Protein AF-A0A7C9CK86-F1 (afdb_monomer)

Solvent-accessible surface area (backbone atoms only — not comparable to full-atom values): 9112 Å² total; per-residue (Å²): 105,56,68,57,50,11,51,49,41,25,74,76,68,71,43,59,54,74,58,24,47,53,50,40,56,50,49,54,52,48,51,56,56,45,52,76,76,34,64,73,61,50,50,55,48,54,51,51,54,51,48,52,53,49,51,51,54,52,51,49,45,66,70,68,59,69,60,62,72,57,55,54,47,49,72,76,48,83,75,75,77,56,92,58,46,60,55,52,50,51,51,50,52,58,69,70,59,55,68,67,58,57,53,52,51,52,50,55,59,69,70,49,93,70,61,98,41,76,70,52,46,53,53,52,50,51,55,49,51,52,54,52,49,51,53,50,50,53,52,48,53,52,51,53,50,54,52,49,45,53,51,49,56,59,51,59,73,70,56,133

Sequence (160 aa):
EVLGTAFALNILFNIPVWSGVLFTGFSTLLLLGLQRYGVRKLEMLIATLTFVMAACFFGEMGFVKPPAKEVIKGLFVPKFKGQRATADAIALLGALIMPHNLFLHSALVLSRKVPETIHGINEACKFFLLESGFALLIAFMINVAVVTVAGAACSGHLTP

Secondary structure (DSSP, 8-state):
-HHHHHHHHHHHH---HHHHHHHHHHHHHHHHHHHHH-HHHHHHHHHHHHHHHHHHHHHHHHHH---HHHHHHHHHS----STTHHHHHHHHHHHH--HHHHH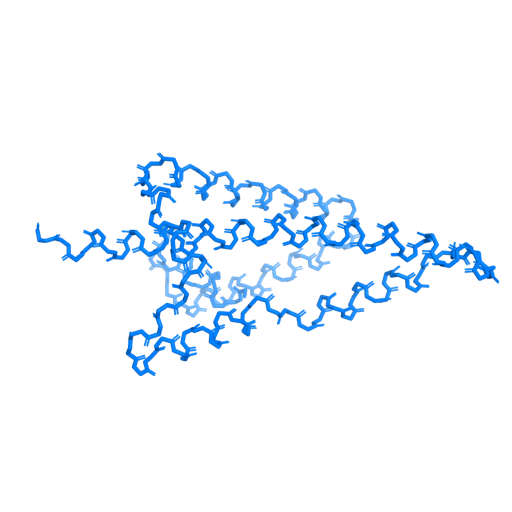HHHHHHHHS---S-HHHHHHHHHHHHHHHHHHHHHHHHHHHHHHHHHHHHHHHTT--

Nearest PDB structures (foldseek):
  8e6n-assembly1_A  TM=7.926E-01  e=2.547E-04  Deinococcus radiodurans

Radius of gyration: 20.28 Å; Cα contacts (8 Å, |Δi|>4): 55; chains: 1; bounding box: 54×39×50 Å

Mean predicted aligned error: 9.71 Å

Foldseek 3Di:
DQQVQLVVCCVPPVDHSVVSNVVVVVVVVVLVVVVVVDPVVSVVVVVVVVVVVLVVLVVLCVVLVQPVVVLVVCVVDPDPDDPCSVVVVVVVVVVLDDPVVVVVLVVVLVPDDQPPDPVRVVVSVVVSCVVVVVVVVVVVVSSSSVVRSVVSVVVVVVPD

pLDDT: mean 77.69, std 10.12, range [32.5, 91.5]

Organism: Opuntia streptacantha (NCBI:txid393608)

InterPro domains:
  IPR001046 NRAMP family [PF01566] (1-156)
  IPR001046 NRAMP family [PR00447] (14-33)
  IPR001046 NRAMP family [PR00447] (39-60)
  IPR001046 NRAMP family [PR00447] (89-112)
  IPR001046 NRAMP family [PTHR11706] (1-156)

Structure (mmCIF, N/CA/C/O backbone):
data_AF-A0A7C9CK86-F1
#
_entry.id   AF-A0A7C9CK86-F1
#
loop_
_atom_site.group_PDB
_atom_site.id
_atom_site.type_symbol
_atom_site.label_atom_id
_atom_site.label_alt_id
_atom_site.label_comp_id
_atom_site.label_asym_id
_atom_site.label_entity_id
_atom_site.label_seq_id
_atom_site.pdbx_PDB_ins_code
_atom_site.Cartn_x
_atom_site.Cartn_y
_atom_site.Cartn_z
_atom_site.occupancy
_atom_site.B_iso_or_equiv
_atom_site.auth_seq_id
_atom_site.auth_comp_id
_atom_site.auth_asym_id
_atom_site.auth_atom_id
_atom_site.pdbx_PDB_model_num
ATOM 1 N N . GLU A 1 1 ? -3.667 -11.183 0.505 1.00 76.12 1 GLU A N 1
ATOM 2 C CA . GLU A 1 1 ? -4.646 -11.211 -0.605 1.00 76.12 1 GLU A CA 1
ATOM 3 C C . GLU A 1 1 ? -5.777 -12.216 -0.379 1.00 76.12 1 GLU A C 1
ATOM 5 O O . GLU A 1 1 ? -6.915 -11.789 -0.242 1.00 76.12 1 GLU A O 1
ATOM 10 N N . VAL A 1 2 ? -5.486 -13.517 -0.233 1.00 84.06 2 VAL A N 1
ATOM 11 C CA . VAL A 1 2 ? -6.513 -14.561 0.005 1.00 84.06 2 VAL A CA 1
ATOM 12 C C . VAL A 1 2 ? -7.396 -14.266 1.219 1.00 84.06 2 VAL A C 1
ATOM 14 O O . VAL A 1 2 ? -8.608 -14.157 1.084 1.00 84.06 2 VAL A O 1
ATOM 17 N N . LEU A 1 3 ? -6.799 -14.038 2.392 1.00 86.81 3 LEU A N 1
ATOM 18 C CA . LEU A 1 3 ? -7.563 -13.696 3.598 1.00 86.81 3 LEU A CA 1
ATOM 19 C C . LEU A 1 3 ? -8.360 -12.394 3.425 1.00 86.81 3 LEU A C 1
ATOM 21 O O . LEU A 1 3 ? -9.527 -12.338 3.787 1.00 86.81 3 LEU A O 1
ATOM 25 N N . GLY A 1 4 ? -7.753 -11.368 2.818 1.00 84.75 4 GLY A N 1
ATOM 26 C CA . GLY A 1 4 ? -8.404 -10.073 2.597 1.00 84.75 4 GLY A CA 1
ATOM 27 C C . GLY A 1 4 ? -9.638 -10.172 1.697 1.00 84.75 4 GLY A C 1
ATOM 28 O O . GLY A 1 4 ? -10.687 -9.644 2.044 1.00 84.75 4 GLY A O 1
ATOM 29 N N . THR A 1 5 ? -9.541 -10.901 0.583 1.00 86.94 5 THR A N 1
ATOM 30 C CA . THR A 1 5 ? -10.680 -11.134 -0.325 1.00 86.94 5 THR A CA 1
ATOM 31 C C . THR A 1 5 ? -11.767 -11.985 0.328 1.00 86.94 5 THR A C 1
ATOM 33 O O . THR A 1 5 ? -12.946 -11.664 0.198 1.00 86.94 5 THR A O 1
ATOM 36 N N . ALA A 1 6 ? -11.394 -13.011 1.098 1.00 87.81 6 ALA A N 1
ATOM 37 C CA . ALA A 1 6 ? -12.356 -13.839 1.815 1.00 87.81 6 ALA A CA 1
ATOM 38 C C . ALA A 1 6 ? -13.133 -13.046 2.884 1.00 87.81 6 ALA A C 1
ATOM 40 O O . ALA A 1 6 ? -14.356 -13.169 2.959 1.00 87.81 6 ALA A O 1
ATOM 41 N N . PHE A 1 7 ? -12.460 -12.186 3.659 1.00 89.62 7 PHE A N 1
ATOM 42 C CA . PHE A 1 7 ? -13.126 -11.301 4.623 1.00 89.62 7 PHE A CA 1
ATOM 43 C C . PHE A 1 7 ? -13.958 -10.208 3.943 1.00 89.62 7 PHE A C 1
ATOM 45 O O . PHE A 1 7 ? -15.074 -9.945 4.381 1.00 89.62 7 PHE A O 1
ATOM 52 N N . ALA A 1 8 ? -13.471 -9.613 2.851 1.00 86.75 8 ALA A N 1
ATOM 53 C CA . ALA A 1 8 ? -14.224 -8.605 2.105 1.00 86.75 8 ALA A CA 1
ATOM 54 C C . ALA A 1 8 ? -15.541 -9.172 1.547 1.00 86.75 8 ALA A C 1
ATOM 56 O O . ALA A 1 8 ? -16.592 -8.555 1.701 1.00 86.75 8 ALA A O 1
ATOM 57 N N . LEU A 1 9 ? -15.504 -10.373 0.957 1.00 86.56 9 LEU A N 1
ATOM 58 C CA . LEU A 1 9 ? -16.702 -11.059 0.458 1.00 86.56 9 LEU A CA 1
ATOM 59 C C . LEU A 1 9 ? -17.653 -11.463 1.587 1.00 86.56 9 LEU A C 1
ATOM 61 O O . LEU A 1 9 ? -18.871 -11.384 1.420 1.00 86.56 9 LEU A O 1
ATOM 65 N N . ASN A 1 10 ? -17.107 -11.873 2.732 1.00 89.31 10 ASN A N 1
ATOM 66 C CA . ASN A 1 10 ? -17.911 -12.190 3.904 1.00 89.31 10 ASN A CA 1
ATOM 67 C C . ASN A 1 10 ? -18.675 -10.957 4.409 1.00 89.31 10 ASN A C 1
ATOM 69 O O . ASN A 1 10 ? -19.878 -11.043 4.615 1.00 89.31 10 ASN A O 1
ATOM 73 N N . ILE A 1 11 ? -18.017 -9.801 4.518 1.00 88.56 11 ILE A N 1
ATOM 74 C CA . ILE A 1 11 ? -18.651 -8.565 4.997 1.00 88.56 11 ILE A CA 1
ATOM 75 C C . ILE A 1 11 ? -19.653 -8.009 3.971 1.00 88.56 11 ILE A C 1
ATOM 77 O O . ILE A 1 11 ? -20.726 -7.550 4.352 1.00 88.56 11 ILE A O 1
ATOM 81 N N . LEU A 1 12 ? -19.333 -8.062 2.673 1.00 87.75 12 LEU A N 1
ATOM 82 C CA . LEU A 1 12 ? -20.156 -7.445 1.626 1.00 87.75 12 LEU A CA 1
ATOM 83 C C . LEU A 1 12 ? -21.401 -8.269 1.264 1.00 87.75 12 LEU A C 1
ATOM 85 O O . LEU A 1 12 ? -22.459 -7.703 1.002 1.00 87.75 12 LEU A O 1
ATOM 89 N N . PHE A 1 13 ? -21.279 -9.599 1.236 1.00 86.44 13 PHE A N 1
ATOM 90 C CA . PHE A 1 13 ? -22.333 -10.497 0.749 1.00 86.44 13 PHE A CA 1
ATOM 91 C C . PHE A 1 13 ? -22.809 -11.522 1.792 1.00 86.44 13 PHE A C 1
ATOM 93 O O . PHE A 1 13 ? -23.660 -12.348 1.469 1.00 86.44 13 PHE A O 1
ATOM 100 N N . ASN A 1 14 ? -22.278 -11.504 3.025 1.00 86.12 14 ASN A N 1
ATOM 101 C CA . ASN A 1 14 ? -22.542 -12.522 4.061 1.00 86.12 14 ASN A CA 1
ATOM 102 C C . ASN A 1 14 ? -22.237 -13.966 3.606 1.00 86.12 14 ASN A C 1
ATOM 104 O O . ASN A 1 14 ? -22.819 -14.938 4.084 1.00 86.12 14 ASN A O 1
ATOM 108 N N . ILE A 1 15 ? -21.296 -14.123 2.673 1.00 84.44 15 ILE A N 1
ATOM 109 C CA . ILE A 1 15 ? -20.890 -15.418 2.118 1.00 84.44 15 ILE A CA 1
ATOM 110 C C . ILE A 1 15 ? -19.876 -16.099 3.064 1.00 84.44 15 ILE A C 1
ATOM 112 O O . ILE A 1 15 ? -18.987 -15.427 3.601 1.00 84.44 15 ILE A O 1
ATOM 116 N N . PRO A 1 16 ? -19.942 -17.430 3.279 1.00 86.94 16 PRO A N 1
ATOM 117 C CA . PRO A 1 16 ? -18.993 -18.126 4.143 1.00 86.94 16 PRO A CA 1
ATOM 118 C C . PRO A 1 16 ? -17.550 -18.043 3.618 1.00 86.94 16 PRO A C 1
ATOM 120 O O . PRO A 1 16 ? -17.285 -18.050 2.413 1.00 86.94 16 PRO A O 1
ATOM 123 N N . VAL A 1 17 ? -16.590 -18.011 4.545 1.00 85.88 17 VAL A N 1
ATOM 124 C CA . VAL A 1 17 ? -15.158 -17.800 4.252 1.00 85.88 17 VAL A CA 1
ATOM 125 C C . VAL A 1 17 ? -14.599 -18.858 3.290 1.00 85.88 17 VAL A C 1
ATOM 127 O O . VAL A 1 17 ? -13.804 -18.529 2.414 1.00 85.88 17 VAL A O 1
ATOM 130 N N . TRP A 1 18 ? -15.070 -20.108 3.381 1.00 86.88 18 TRP A N 1
ATOM 131 C CA . TRP A 1 18 ? -14.666 -21.205 2.491 1.00 86.88 18 TRP A CA 1
ATOM 132 C C . TRP A 1 18 ? -14.937 -20.905 1.010 1.00 86.88 18 TRP A C 1
ATOM 134 O O . TRP A 1 18 ? -14.068 -21.125 0.169 1.00 86.88 18 TRP A O 1
ATOM 144 N N . SER A 1 19 ? -16.099 -20.332 0.684 1.00 85.19 19 SER A N 1
ATOM 145 C CA . SER A 1 19 ? -16.389 -19.871 -0.681 1.00 85.19 19 SER A CA 1
ATOM 146 C C . SER A 1 19 ? -15.548 -18.660 -1.078 1.00 85.19 19 SER A C 1
ATOM 148 O O . SER A 1 19 ? -15.135 -18.570 -2.230 1.00 85.19 19 SER A O 1
ATOM 150 N N . GLY A 1 20 ? -15.228 -17.768 -0.136 1.00 84.31 20 GLY A N 1
ATOM 151 C CA . GLY A 1 20 ? -14.323 -16.643 -0.384 1.00 84.31 20 GLY A CA 1
ATOM 152 C C . GLY A 1 20 ? -12.936 -17.093 -0.852 1.00 84.31 20 GLY A C 1
ATOM 153 O O . GLY A 1 20 ? -12.409 -16.544 -1.816 1.00 84.31 2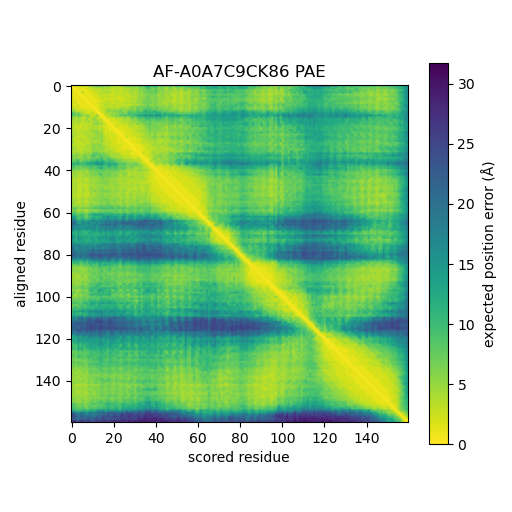0 GLY A O 1
ATOM 154 N N . VAL A 1 21 ? -12.389 -18.151 -0.245 1.00 87.88 21 VAL A N 1
ATOM 155 C CA . VAL A 1 21 ? -11.095 -18.737 -0.644 1.00 87.88 21 VAL A CA 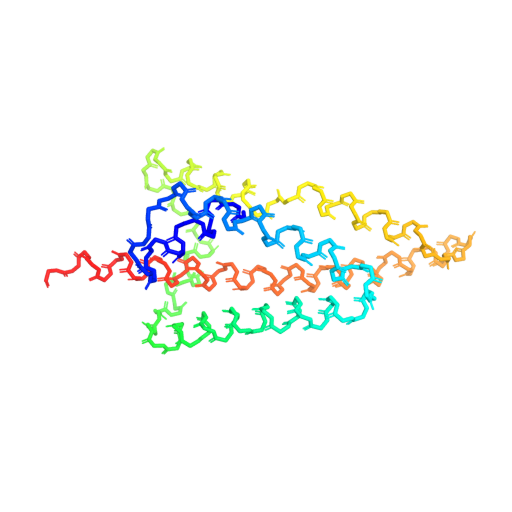1
ATOM 156 C C . VAL A 1 21 ? -11.146 -19.336 -2.057 1.00 87.88 21 VAL A C 1
ATOM 158 O O . VAL A 1 21 ? -10.202 -19.161 -2.831 1.00 87.88 21 VAL A O 1
ATOM 161 N N . LEU A 1 22 ? -12.252 -19.995 -2.430 1.00 87.62 22 LEU A N 1
ATOM 162 C CA . LEU A 1 22 ? -12.448 -20.508 -3.795 1.00 87.62 22 LEU A CA 1
ATOM 163 C C . LEU A 1 22 ? -12.476 -19.373 -4.827 1.00 87.62 22 LEU A C 1
ATOM 165 O O . LEU A 1 22 ? -11.836 -19.474 -5.876 1.00 87.62 22 LEU A O 1
ATOM 169 N N . PHE A 1 23 ? -13.152 -18.265 -4.511 1.00 86.50 23 PHE A N 1
ATOM 170 C CA . PHE A 1 23 ? -13.157 -17.076 -5.363 1.00 86.50 23 PHE A CA 1
ATOM 171 C C . PHE A 1 23 ? -11.772 -16.449 -5.506 1.00 86.50 23 PHE A C 1
ATOM 173 O O . PHE A 1 23 ? -11.440 -15.982 -6.597 1.00 86.50 23 PHE A O 1
ATOM 180 N N . THR A 1 24 ? -10.927 -16.480 -4.471 1.00 87.44 24 THR A N 1
ATOM 181 C CA . THR A 1 24 ? -9.546 -16.012 -4.628 1.00 87.44 24 THR A CA 1
ATOM 182 C C . THR A 1 24 ? -8.784 -16.857 -5.649 1.00 87.44 24 THR A C 1
ATOM 184 O O . THR A 1 24 ? -8.087 -16.299 -6.493 1.00 87.44 24 THR A O 1
ATOM 187 N N . GLY A 1 25 ? -8.944 -18.184 -5.623 1.00 87.06 25 GLY A N 1
ATOM 188 C CA . GLY A 1 25 ? -8.335 -19.069 -6.623 1.00 87.06 25 GLY A CA 1
ATOM 189 C C . GLY A 1 25 ? -8.813 -18.765 -8.047 1.00 87.06 25 GLY A C 1
ATOM 190 O O . GLY A 1 25 ? -8.024 -18.754 -8.988 1.00 87.06 25 GLY A O 1
ATOM 191 N N . PHE A 1 26 ? -10.095 -18.437 -8.211 1.00 88.50 26 PHE A N 1
ATOM 192 C CA . PHE A 1 26 ? -10.614 -17.979 -9.499 1.00 88.50 26 PHE A CA 1
ATOM 193 C C . PHE A 1 26 ? -10.015 -16.628 -9.919 1.00 88.50 26 PHE A C 1
ATOM 195 O O . PHE A 1 26 ? -9.635 -16.454 -11.075 1.00 88.50 26 PHE A O 1
ATOM 202 N N . SER A 1 27 ? -9.870 -15.686 -8.985 1.00 86.44 27 SER A N 1
ATOM 203 C CA . SER A 1 27 ? -9.283 -14.368 -9.248 1.00 86.44 27 SER A CA 1
ATOM 204 C C . SER A 1 27 ? -7.818 -14.459 -9.683 1.00 86.44 27 SER A C 1
ATOM 206 O O . SER A 1 27 ? -7.410 -13.744 -10.598 1.00 86.44 27 SER A O 1
ATOM 208 N N . THR A 1 28 ? -7.020 -15.350 -9.086 1.00 88.56 28 THR A N 1
ATOM 209 C CA . THR A 1 28 ? -5.622 -15.548 -9.505 1.00 88.56 28 THR A CA 1
ATOM 210 C C . THR A 1 28 ? -5.537 -16.172 -10.896 1.00 88.56 28 THR A C 1
ATOM 212 O O . THR A 1 28 ? -4.742 -15.711 -11.716 1.00 88.56 28 THR A O 1
ATOM 215 N N . LEU A 1 29 ? -6.397 -17.148 -11.211 1.00 87.62 29 LEU A N 1
ATOM 216 C CA . LEU A 1 29 ? -6.511 -17.711 -12.562 1.00 87.62 29 LEU A CA 1
ATOM 217 C C . LEU A 1 29 ? -6.935 -16.656 -13.591 1.00 87.62 29 LEU A C 1
ATOM 219 O O . LEU A 1 29 ? -6.379 -16.611 -14.688 1.00 87.62 29 LEU A O 1
ATOM 223 N N . LEU A 1 30 ? -7.877 -15.784 -13.233 1.00 86.44 30 LEU A N 1
ATOM 224 C CA . LEU A 1 30 ? -8.319 -14.676 -14.078 1.00 86.44 30 LEU A CA 1
ATOM 225 C C . LEU A 1 30 ? -7.168 -13.699 -14.340 1.00 86.44 30 LEU A C 1
ATOM 227 O O . LEU A 1 30 ? -6.957 -13.298 -15.484 1.00 86.44 30 LEU A O 1
ATOM 231 N N . LEU A 1 31 ? -6.379 -13.371 -13.316 1.00 84.94 31 LEU A N 1
ATOM 232 C CA . LEU A 1 31 ? -5.221 -12.483 -13.435 1.00 84.94 31 LEU A CA 1
ATOM 233 C C . LEU A 1 31 ? -4.120 -13.099 -14.319 1.00 84.94 31 LEU A C 1
ATOM 235 O O . LEU A 1 31 ? -3.597 -12.414 -15.199 1.00 84.94 31 LEU A O 1
ATOM 239 N N . LEU A 1 32 ? -3.843 -14.399 -14.177 1.00 85.69 32 LEU A N 1
ATOM 240 C CA . LEU A 1 32 ? -2.957 -15.168 -15.069 1.00 85.69 32 LEU A CA 1
ATOM 241 C C . LEU A 1 32 ? -3.474 -15.205 -16.520 1.00 85.69 32 LEU A C 1
ATOM 243 O O . LEU A 1 32 ? -2.703 -15.054 -17.471 1.00 85.69 32 LEU A O 1
ATOM 247 N N . GLY A 1 33 ? -4.785 -15.368 -16.710 1.00 84.62 33 GLY A N 1
ATOM 248 C CA . GLY A 1 33 ? -5.422 -15.298 -18.027 1.00 84.62 33 GLY A CA 1
ATOM 249 C C . GLY A 1 33 ? -5.293 -13.911 -18.660 1.00 84.62 33 GLY A C 1
ATOM 250 O O . GLY A 1 33 ? -4.968 -13.790 -19.842 1.00 84.62 33 GLY A O 1
ATOM 251 N N . LEU A 1 34 ? -5.467 -12.858 -17.861 1.00 81.88 34 LEU A N 1
ATOM 252 C CA . LEU A 1 34 ? -5.358 -11.473 -18.309 1.00 81.88 34 LEU A CA 1
ATOM 253 C C . LEU A 1 34 ? -3.907 -11.068 -18.606 1.00 81.88 34 LEU A C 1
ATOM 255 O O . LEU A 1 34 ? -3.668 -10.304 -19.542 1.00 81.88 34 LEU A O 1
ATOM 259 N N . GLN A 1 35 ? -2.929 -11.635 -17.891 1.00 80.75 35 GLN A N 1
ATOM 260 C CA . GLN A 1 35 ? -1.503 -11.481 -18.202 1.00 80.75 35 GLN A CA 1
ATOM 261 C C . GLN A 1 35 ? -1.171 -11.944 -19.626 1.00 80.75 35 GLN A C 1
ATOM 263 O O . GLN A 1 35 ? -0.413 -11.263 -20.319 1.00 80.75 35 GLN A O 1
ATOM 268 N N . ARG A 1 36 ? -1.786 -13.036 -20.108 1.00 80.88 36 ARG A N 1
ATOM 269 C CA . ARG A 1 36 ? -1.631 -13.484 -21.506 1.00 80.88 36 ARG A CA 1
ATOM 270 C C . ARG A 1 36 ? -2.213 -12.510 -22.532 1.00 80.88 36 ARG A C 1
ATOM 272 O O . ARG A 1 36 ? -1.775 -12.525 -23.677 1.00 80.88 36 ARG A O 1
ATOM 279 N N . TYR A 1 37 ? -3.161 -11.664 -22.135 1.00 79.19 37 TYR A N 1
ATOM 280 C CA . TYR A 1 37 ? -3.823 -10.701 -23.019 1.00 79.19 37 TYR A CA 1
ATOM 281 C C . TYR A 1 37 ? -3.060 -9.369 -23.159 1.00 79.19 37 TYR A C 1
ATOM 283 O O . TYR A 1 37 ? -3.355 -8.574 -24.052 1.00 79.19 37 TYR A O 1
ATOM 291 N N . GLY A 1 38 ? -2.056 -9.127 -22.308 1.00 80.00 38 GLY A N 1
ATOM 292 C CA . GLY A 1 38 ? -1.099 -8.029 -22.457 1.00 80.00 38 GLY A CA 1
ATOM 293 C C . GLY A 1 38 ? -0.857 -7.224 -21.179 1.00 80.00 38 GLY A C 1
ATOM 294 O O . GLY A 1 38 ? -1.785 -6.742 -20.529 1.00 80.00 38 GLY A O 1
ATOM 295 N N . VAL A 1 39 ? 0.424 -6.989 -20.876 1.00 81.81 39 VAL A N 1
ATOM 296 C CA . VAL A 1 39 ? 0.907 -6.305 -19.658 1.00 81.81 39 VAL A CA 1
ATOM 297 C C . VAL A 1 39 ? 0.300 -4.908 -19.473 1.00 81.81 39 VAL A C 1
ATOM 299 O O . VAL A 1 39 ? -0.098 -4.555 -18.369 1.00 81.81 39 VAL A O 1
ATOM 302 N N . ARG A 1 40 ? 0.122 -4.140 -20.558 1.00 81.62 40 ARG A N 1
ATOM 303 C CA . ARG A 1 40 ? -0.457 -2.782 -20.495 1.00 81.62 40 ARG A CA 1
ATOM 304 C C . ARG A 1 40 ? -1.893 -2.751 -19.959 1.00 81.62 40 ARG A C 1
ATOM 306 O O . ARG A 1 40 ? -2.291 -1.780 -19.325 1.00 81.62 40 ARG A O 1
ATOM 313 N N . LYS A 1 41 ? -2.700 -3.786 -20.231 1.00 83.50 41 LYS A N 1
ATOM 314 C CA . LYS A 1 41 ? -4.090 -3.860 -19.740 1.00 83.50 41 LYS A CA 1
ATOM 315 C C . LYS A 1 41 ? -4.128 -4.200 -18.252 1.00 83.50 41 LYS A C 1
ATOM 317 O O . LYS A 1 41 ? -4.930 -3.622 -17.524 1.00 83.50 41 LYS A O 1
ATOM 322 N N . LEU A 1 42 ? -3.238 -5.090 -17.816 1.00 85.44 42 LEU A N 1
ATOM 323 C CA . LEU A 1 42 ? -3.064 -5.436 -16.407 1.00 85.44 42 LEU A CA 1
ATOM 324 C C . LEU A 1 42 ? -2.636 -4.211 -15.588 1.00 85.44 42 LEU A C 1
ATOM 326 O O . LEU A 1 42 ? -3.208 -3.944 -14.536 1.00 85.44 42 LEU A O 1
ATOM 330 N N . GLU A 1 43 ? -1.677 -3.443 -16.100 1.00 83.56 43 GLU A N 1
ATOM 331 C CA . GLU A 1 43 ? -1.175 -2.232 -15.448 1.00 83.56 43 GLU A CA 1
ATOM 332 C C . GLU A 1 43 ? -2.288 -1.198 -15.225 1.00 83.56 43 GLU A C 1
ATOM 334 O O . GLU A 1 43 ? -2.492 -0.741 -14.102 1.00 83.56 43 GLU A O 1
ATOM 339 N N . MET A 1 44 ? -3.085 -0.909 -16.259 1.00 87.19 44 MET A N 1
ATOM 340 C CA . MET A 1 44 ? -4.241 -0.007 -16.157 1.00 87.19 44 MET A CA 1
ATOM 341 C C . MET A 1 44 ? -5.283 -0.497 -15.142 1.00 87.19 44 MET A C 1
ATOM 343 O O . MET A 1 44 ? -5.869 0.309 -14.418 1.00 87.19 44 MET A O 1
ATOM 347 N N . LEU A 1 45 ? -5.518 -1.810 -15.069 1.00 88.69 45 LEU A N 1
ATOM 348 C CA . LEU A 1 45 ? -6.462 -2.402 -14.122 1.00 88.69 45 LEU A CA 1
ATOM 349 C C . LEU A 1 45 ? -5.975 -2.239 -12.675 1.00 88.69 45 LEU A C 1
ATOM 351 O O . LEU A 1 45 ? -6.737 -1.779 -11.825 1.00 88.69 45 LEU A O 1
ATOM 355 N N . ILE A 1 46 ? -4.703 -2.542 -12.403 1.00 86.75 46 ILE A N 1
ATOM 356 C CA . ILE A 1 46 ? -4.099 -2.392 -11.070 1.00 86.75 46 ILE A CA 1
ATOM 357 C C . ILE A 1 46 ? -4.057 -0.915 -10.654 1.00 86.75 46 ILE A C 1
ATOM 359 O O . ILE A 1 46 ? -4.399 -0.590 -9.514 1.00 86.75 46 ILE A O 1
ATOM 363 N N . ALA A 1 47 ? -3.698 -0.013 -11.572 1.00 86.75 47 ALA A N 1
ATOM 364 C CA . ALA A 1 47 ? -3.694 1.425 -11.318 1.00 86.75 47 ALA A CA 1
ATOM 365 C C . ALA A 1 47 ? -5.099 1.935 -10.956 1.00 86.75 47 ALA A C 1
ATOM 367 O O . ALA A 1 47 ? -5.260 2.666 -9.981 1.00 86.75 47 ALA A O 1
ATOM 368 N N . THR A 1 48 ? -6.126 1.487 -11.686 1.00 91.50 48 THR A N 1
ATOM 369 C CA . THR A 1 48 ? -7.525 1.857 -11.420 1.00 91.50 48 THR A CA 1
ATOM 370 C C . THR A 1 48 ? -7.998 1.335 -10.062 1.00 91.50 48 THR A C 1
ATOM 372 O O . THR A 1 48 ? -8.569 2.093 -9.282 1.00 91.50 48 THR A O 1
ATOM 375 N N . LEU A 1 49 ? -7.719 0.067 -9.737 1.00 87.31 49 LEU A N 1
ATOM 376 C CA . LEU A 1 49 ? -8.047 -0.522 -8.430 1.00 87.31 49 LEU A CA 1
ATOM 377 C C . LEU A 1 49 ? -7.370 0.240 -7.282 1.00 87.31 49 LEU A C 1
ATOM 379 O O . LEU A 1 49 ? -8.010 0.558 -6.281 1.00 87.31 49 LEU A O 1
ATOM 383 N N . THR A 1 50 ? -6.094 0.586 -7.448 1.00 87.19 50 THR A N 1
ATOM 384 C CA . THR A 1 50 ? -5.330 1.358 -6.457 1.00 87.19 50 THR A CA 1
ATOM 385 C C . THR A 1 50 ? -5.901 2.764 -6.285 1.00 87.19 50 THR A C 1
ATOM 387 O O . THR A 1 50 ? -6.033 3.242 -5.160 1.00 87.19 50 THR A O 1
ATOM 390 N N . PHE A 1 51 ? -6.296 3.413 -7.381 1.00 89.19 51 PHE A N 1
ATOM 391 C CA . PHE A 1 51 ? -6.923 4.732 -7.348 1.00 89.19 51 PHE A CA 1
ATOM 392 C C . PHE A 1 51 ? -8.262 4.716 -6.601 1.00 89.19 51 PHE A C 1
ATOM 394 O O . PHE A 1 51 ? -8.501 5.587 -5.770 1.00 89.19 51 PHE A O 1
ATOM 401 N N . VAL A 1 52 ? -9.106 3.705 -6.833 1.00 91.19 52 VAL A N 1
ATOM 402 C CA . VAL A 1 52 ? -10.376 3.535 -6.104 1.00 91.19 52 VAL A CA 1
ATOM 403 C C . VAL A 1 52 ? -10.129 3.345 -4.605 1.00 91.19 52 VAL A C 1
ATOM 405 O O . VAL A 1 52 ? -10.781 4.001 -3.792 1.00 91.19 52 VAL A O 1
ATOM 408 N N . MET A 1 53 ? -9.156 2.508 -4.227 1.00 85.81 53 MET A N 1
ATOM 409 C CA . MET A 1 53 ? -8.767 2.317 -2.823 1.00 85.81 53 MET A CA 1
ATOM 410 C C . MET A 1 53 ? -8.289 3.623 -2.180 1.00 85.81 53 MET A C 1
ATOM 412 O O . MET A 1 53 ? -8.732 3.972 -1.086 1.00 85.81 53 MET A O 1
ATOM 416 N N . ALA A 1 54 ? -7.418 4.367 -2.868 1.00 81.69 54 ALA A N 1
ATOM 417 C CA . ALA A 1 54 ? -6.932 5.657 -2.396 1.00 81.69 54 ALA A CA 1
ATOM 418 C C . ALA A 1 54 ? -8.084 6.659 -2.232 1.00 81.69 54 ALA A C 1
ATOM 420 O O . ALA A 1 54 ? -8.202 7.274 -1.176 1.00 81.69 54 ALA A O 1
ATOM 421 N N . ALA A 1 55 ? -8.965 6.787 -3.227 1.00 86.50 55 ALA A N 1
ATOM 422 C CA . ALA A 1 55 ? -10.115 7.687 -3.179 1.00 86.50 55 ALA A CA 1
ATOM 423 C C . ALA A 1 55 ? -11.060 7.363 -2.010 1.00 86.50 55 ALA A C 1
ATOM 425 O O . ALA A 1 55 ? -11.518 8.280 -1.330 1.00 86.50 55 ALA A O 1
ATOM 426 N N . CYS A 1 56 ? -11.299 6.077 -1.737 1.00 85.62 56 CYS A N 1
ATOM 427 C CA . CYS A 1 56 ? -12.105 5.633 -0.601 1.00 85.62 56 CYS A CA 1
ATOM 428 C C . CYS A 1 56 ? -11.477 6.066 0.735 1.00 85.62 56 CYS A C 1
ATOM 430 O O . CYS A 1 56 ? -12.122 6.746 1.531 1.00 85.62 56 CYS A O 1
ATOM 432 N N . PHE A 1 57 ? -10.187 5.779 0.949 1.00 78.38 57 PHE A N 1
ATOM 433 C CA . PHE A 1 57 ? -9.494 6.173 2.182 1.00 78.38 57 PHE A CA 1
ATOM 434 C C . PHE A 1 57 ? -9.352 7.689 2.348 1.00 78.38 57 PHE A C 1
ATOM 436 O O . PHE A 1 57 ? -9.480 8.193 3.462 1.00 78.38 57 PHE A O 1
ATOM 443 N N . PHE A 1 58 ? -9.108 8.431 1.266 1.00 79.75 58 PHE A N 1
ATOM 444 C CA . PHE A 1 58 ? -9.088 9.895 1.309 1.00 79.75 58 PHE A CA 1
ATOM 445 C C . PHE A 1 58 ? -10.474 10.474 1.624 1.00 79.75 58 PHE A C 1
ATOM 447 O O . PHE A 1 58 ? -10.565 11.442 2.380 1.00 79.75 58 PHE A O 1
ATOM 454 N N . GLY A 1 59 ? -11.545 9.871 1.097 1.00 81.06 59 GLY A N 1
ATOM 455 C CA . GLY A 1 59 ? -12.924 10.218 1.442 1.00 81.06 59 GLY A CA 1
ATOM 456 C C . GLY A 1 59 ? -13.216 10.012 2.931 1.00 81.06 59 GLY A C 1
ATOM 457 O O . GLY A 1 59 ? -13.666 10.942 3.602 1.00 81.06 59 GLY A O 1
ATOM 458 N N . GLU A 1 60 ? -12.867 8.841 3.466 1.00 76.69 60 GLU A N 1
ATOM 459 C CA . GLU A 1 60 ? -12.984 8.517 4.897 1.00 76.69 60 GLU A CA 1
ATOM 460 C C . GLU A 1 60 ? -12.166 9.474 5.775 1.00 76.69 60 GLU A C 1
ATOM 462 O O . GLU A 1 60 ? -12.660 10.005 6.770 1.00 76.69 60 GLU A O 1
ATOM 467 N N . MET A 1 61 ? -10.929 9.786 5.379 1.00 70.31 61 MET A N 1
ATOM 468 C CA . MET A 1 61 ? -10.080 10.744 6.092 1.00 70.31 61 MET A CA 1
ATOM 469 C C . MET A 1 61 ? -10.707 12.148 6.143 1.00 70.31 61 MET A C 1
ATOM 471 O O . MET A 1 61 ? -10.614 12.832 7.167 1.00 70.31 61 MET A O 1
ATOM 475 N N . GLY A 1 62 ? -11.372 12.571 5.062 1.00 72.62 62 GLY A N 1
ATOM 476 C CA . GLY A 1 62 ? -12.119 13.828 5.004 1.00 72.62 62 GLY A CA 1
ATOM 477 C C . GLY A 1 62 ? -13.368 13.845 5.893 1.00 72.62 62 GLY A C 1
ATOM 478 O O . GLY A 1 62 ? -13.708 14.897 6.442 1.00 72.62 62 GLY A O 1
ATOM 479 N N . PHE A 1 63 ? -14.024 12.696 6.071 1.00 70.44 63 PHE A N 1
ATOM 480 C CA . PHE A 1 63 ? -15.215 12.555 6.912 1.00 70.44 63 PHE A CA 1
ATOM 481 C C . PHE A 1 63 ? -14.870 12.512 8.407 1.00 70.44 63 PHE A C 1
ATOM 483 O O . PHE A 1 63 ? -15.473 13.228 9.207 1.00 70.44 63 PHE A O 1
ATOM 490 N N . VAL A 1 64 ? -13.850 11.734 8.776 1.00 67.19 64 VAL A N 1
ATOM 491 C CA . VAL A 1 64 ? -13.438 11.504 10.171 1.00 67.19 64 VAL A CA 1
ATOM 492 C C . VAL A 1 64 ? -12.768 12.736 10.802 1.00 67.19 64 VAL A C 1
ATOM 494 O O . VAL A 1 64 ? -12.747 12.855 12.025 1.00 67.19 64 VAL A O 1
ATOM 497 N N . LYS A 1 65 ? -12.246 13.674 9.991 1.00 64.06 65 LYS A N 1
ATOM 498 C CA . LYS A 1 65 ? -11.559 14.911 10.434 1.00 64.06 65 LYS A CA 1
ATOM 499 C C . LYS A 1 65 ? -10.645 14.684 11.652 1.00 64.06 65 LYS A C 1
ATOM 501 O O . LYS A 1 65 ? -10.817 15.343 12.682 1.0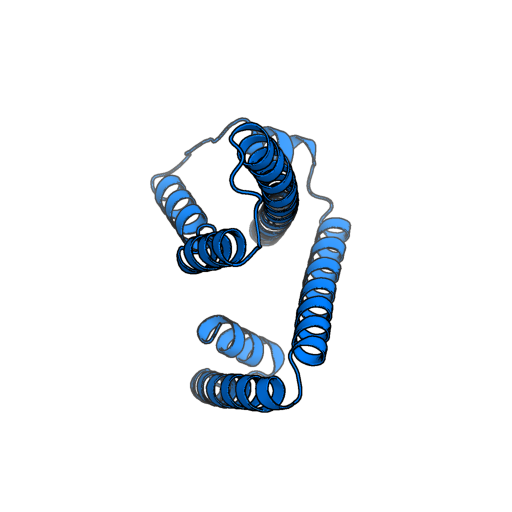0 64.06 65 LYS A O 1
ATOM 506 N N . PRO A 1 66 ? -9.668 13.764 11.565 1.00 63.56 66 PRO A N 1
ATOM 507 C CA . PRO A 1 66 ? -8.791 13.492 12.692 1.00 63.56 66 PRO A CA 1
ATOM 508 C C . PRO A 1 66 ? -8.040 14.775 13.090 1.00 63.56 66 PRO A C 1
ATOM 510 O O . PRO A 1 66 ? -7.592 15.523 12.212 1.00 63.56 66 PRO A O 1
ATOM 513 N N . PRO A 1 67 ? -7.878 15.063 14.393 1.00 68.75 67 PRO A N 1
ATOM 514 C CA . PRO A 1 67 ? -7.142 16.234 14.845 1.00 68.75 67 PRO A CA 1
ATOM 515 C C . PRO A 1 67 ? -5.687 16.146 14.367 1.00 68.75 67 PRO A C 1
ATOM 517 O O . PRO A 1 67 ? -4.859 15.446 14.949 1.00 68.75 67 PRO A O 1
ATOM 520 N N . ALA A 1 68 ? -5.349 16.896 13.312 1.00 65.62 68 ALA A N 1
ATOM 521 C CA . ALA A 1 68 ? -4.031 16.857 12.670 1.00 65.62 68 ALA A CA 1
ATOM 522 C C . ALA A 1 68 ? -2.876 17.115 13.657 1.00 65.62 68 ALA A C 1
ATOM 524 O O . ALA A 1 68 ? -1.793 16.550 13.523 1.00 65.62 68 ALA A O 1
ATOM 525 N N . LYS A 1 69 ? -3.121 17.918 14.703 1.00 65.94 69 LYS A N 1
ATOM 526 C CA . LYS A 1 69 ? -2.163 18.156 15.794 1.00 65.94 69 LYS A CA 1
ATOM 527 C C . LYS A 1 69 ? -1.815 16.889 16.578 1.00 65.94 69 LYS A C 1
ATOM 529 O O . LYS A 1 69 ? -0.664 16.739 16.977 1.00 65.94 69 LYS A O 1
ATOM 534 N N . GLU A 1 70 ? -2.770 15.996 16.814 1.00 66.75 70 GLU A N 1
ATOM 535 C CA . GLU A 1 70 ? -2.524 14.748 17.544 1.00 66.75 70 GLU A CA 1
ATOM 536 C C . GLU A 1 70 ? -1.851 1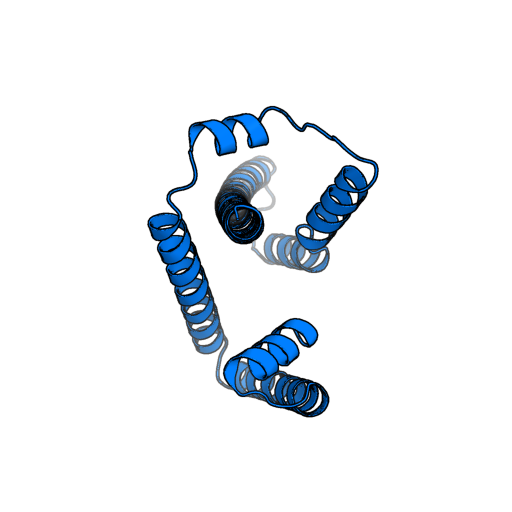3.705 16.658 1.00 66.75 70 GLU A C 1
ATOM 538 O O . GLU A 1 70 ? -0.938 13.029 17.125 1.00 66.75 70 GLU A O 1
ATOM 543 N N . VAL A 1 71 ? -2.207 13.657 15.370 1.00 71.56 71 VAL A N 1
ATOM 544 C CA . VAL A 1 71 ? -1.548 12.794 14.374 1.00 71.56 71 VAL A CA 1
ATOM 545 C C . VAL A 1 71 ? -0.068 13.155 14.241 1.00 71.56 71 VAL A C 1
ATOM 547 O O . VAL A 1 71 ? 0.794 12.290 14.370 1.00 71.56 71 VAL A O 1
ATOM 550 N N . ILE A 1 72 ? 0.250 14.445 14.076 1.00 68.25 72 ILE A N 1
ATOM 551 C CA . ILE A 1 72 ? 1.640 14.923 13.985 1.00 68.25 72 ILE A CA 1
ATOM 552 C C . ILE A 1 72 ? 2.392 14.658 15.297 1.00 68.25 72 ILE A C 1
ATOM 554 O O . ILE A 1 72 ? 3.544 14.228 15.284 1.00 68.25 72 ILE A O 1
ATOM 558 N N . LYS A 1 73 ? 1.744 14.856 16.449 1.00 67.00 73 LYS A N 1
ATOM 559 C CA . LYS A 1 73 ? 2.361 14.582 17.753 1.00 67.00 73 LYS A CA 1
ATOM 560 C C . LYS A 1 73 ? 2.613 13.085 17.974 1.00 67.00 73 LYS A C 1
ATOM 562 O O . LYS A 1 73 ? 3.638 12.741 18.557 1.00 67.00 73 LYS A O 1
ATOM 567 N N . GLY A 1 74 ? 1.720 12.215 17.505 1.00 68.25 74 GLY A N 1
ATOM 568 C CA . GLY A 1 74 ? 1.885 10.759 17.532 1.00 68.25 74 GLY A CA 1
ATOM 569 C C . GLY A 1 74 ? 2.967 10.264 16.570 1.00 68.25 74 GLY A C 1
ATOM 570 O O . GLY A 1 74 ? 3.689 9.330 16.905 1.00 68.25 74 GLY A O 1
ATOM 571 N N . LEU A 1 75 ? 3.138 10.940 15.431 1.00 70.50 75 LEU A N 1
ATOM 572 C CA . LEU A 1 75 ? 4.193 10.652 14.458 1.00 70.50 75 LEU A CA 1
ATOM 573 C C . LEU A 1 75 ? 5.596 10.958 15.009 1.00 70.50 75 LEU A C 1
ATOM 575 O O . LEU A 1 75 ? 6.531 10.203 14.762 1.00 70.50 75 LEU A O 1
ATOM 579 N N . PHE A 1 76 ? 5.742 12.053 15.765 1.00 66.75 76 PHE A N 1
ATOM 580 C CA . PHE A 1 76 ? 7.033 12.500 16.309 1.00 66.75 76 PHE A CA 1
ATOM 581 C C . PHE A 1 76 ? 7.353 11.966 17.712 1.00 66.75 76 PHE A C 1
ATOM 583 O O . PHE A 1 76 ? 8.520 11.943 18.100 1.00 66.75 76 PHE A O 1
ATOM 590 N N . VAL A 1 77 ? 6.350 11.549 18.491 1.00 67.69 77 VAL A N 1
ATOM 591 C CA . VAL A 1 77 ? 6.542 11.049 19.861 1.00 67.69 77 VAL A CA 1
ATOM 592 C C . VAL A 1 77 ? 5.953 9.641 19.985 1.00 67.69 77 VAL A C 1
ATOM 594 O O . VAL A 1 77 ? 4.803 9.499 20.415 1.00 67.69 77 VAL A O 1
ATOM 597 N N . PRO A 1 78 ? 6.722 8.584 19.657 1.00 63.84 78 PRO A N 1
ATOM 598 C CA . PRO A 1 78 ? 6.276 7.211 19.850 1.00 63.84 78 PRO A CA 1
ATOM 599 C C . PRO A 1 78 ? 6.130 6.931 21.351 1.00 63.84 78 PRO A C 1
ATOM 601 O O . PRO A 1 78 ? 7.106 6.801 22.089 1.00 63.84 78 PRO A O 1
ATOM 604 N N . LYS A 1 79 ? 4.887 6.868 21.833 1.00 64.50 79 LYS A N 1
ATOM 605 C CA . LYS A 1 79 ? 4.577 6.481 23.213 1.00 64.50 79 LYS A CA 1
ATOM 606 C C . LYS A 1 79 ? 4.209 5.005 23.244 1.00 64.50 79 LYS A C 1
ATOM 608 O O . LYS A 1 79 ? 3.060 4.648 23.011 1.00 64.50 79 LYS A O 1
ATOM 613 N N . PHE A 1 80 ? 5.163 4.154 23.607 1.00 61.03 80 PHE A N 1
ATOM 614 C CA . PHE A 1 80 ? 4.906 2.740 23.889 1.00 61.03 80 PHE A CA 1
ATOM 615 C C . PHE A 1 80 ? 4.227 2.592 25.258 1.00 61.03 80 PHE A C 1
ATOM 617 O O . PHE A 1 80 ? 4.841 2.184 26.242 1.00 61.03 80 PHE A O 1
ATOM 624 N N . LYS A 1 81 ? 2.956 2.992 25.361 1.00 56.91 81 LYS A N 1
ATOM 625 C CA . LYS A 1 81 ? 2.144 2.698 26.546 1.00 56.91 81 LYS A CA 1
ATOM 626 C C . LYS A 1 81 ? 1.501 1.324 26.371 1.00 56.91 81 LYS A C 1
ATOM 628 O O . LYS A 1 81 ? 0.523 1.185 25.651 1.00 56.91 81 LYS A O 1
ATOM 633 N N . GLY A 1 82 ? 2.049 0.327 27.062 1.00 63.03 82 GLY A N 1
ATOM 634 C CA . GLY A 1 82 ? 1.483 -1.020 27.151 1.00 63.03 82 GLY A CA 1
ATOM 635 C C . GLY A 1 82 ? 2.328 -2.092 26.464 1.00 63.03 82 GLY A C 1
ATOM 636 O O . GLY A 1 82 ? 3.015 -1.845 25.477 1.00 63.03 82 GLY A O 1
ATOM 637 N N . GLN A 1 83 ? 2.245 -3.312 26.992 1.00 64.88 83 GLN A N 1
ATOM 638 C CA . GLN A 1 83 ? 3.055 -4.466 26.582 1.00 64.88 83 GLN A CA 1
ATOM 639 C C . GLN A 1 83 ? 2.757 -4.954 25.147 1.00 64.88 83 GLN A C 1
ATOM 641 O O . GLN A 1 83 ? 3.556 -5.687 24.576 1.00 64.88 83 GLN A O 1
ATOM 646 N N . ARG A 1 84 ? 1.624 -4.536 24.556 1.00 70.94 84 ARG A N 1
ATOM 647 C CA . ARG A 1 84 ? 1.199 -4.882 23.185 1.00 70.94 84 ARG A CA 1
ATOM 648 C C . ARG A 1 84 ? 1.607 -3.857 22.121 1.00 70.94 84 ARG A C 1
ATOM 650 O O . ARG A 1 84 ? 1.713 -4.222 20.960 1.00 70.94 84 ARG A O 1
ATOM 657 N N . ALA A 1 85 ? 1.927 -2.618 22.505 1.00 75.88 85 ALA A N 1
ATOM 658 C CA . ALA A 1 85 ? 2.265 -1.558 21.550 1.00 75.88 85 ALA A CA 1
ATOM 659 C C . ALA A 1 85 ? 3.537 -1.869 20.739 1.00 75.88 85 ALA A C 1
ATOM 661 O O . ALA A 1 85 ? 3.650 -1.497 19.574 1.00 75.88 85 ALA A O 1
ATOM 662 N N . THR A 1 86 ? 4.500 -2.569 21.343 1.00 78.56 86 THR A N 1
ATOM 663 C CA . THR A 1 86 ? 5.709 -3.035 20.652 1.00 78.56 86 THR A CA 1
ATOM 664 C C . THR A 1 86 ? 5.405 -4.170 19.678 1.00 78.56 86 THR A C 1
ATOM 666 O O . THR A 1 86 ? 5.947 -4.175 18.577 1.00 78.56 86 THR A O 1
ATOM 669 N N . ALA A 1 87 ? 4.515 -5.098 20.043 1.00 83.06 87 ALA A N 1
ATOM 670 C CA . ALA A 1 87 ? 4.082 -6.180 19.164 1.00 83.06 87 ALA A CA 1
ATOM 671 C C . ALA A 1 87 ? 3.324 -5.641 17.940 1.00 83.06 87 ALA A C 1
ATOM 673 O O . ALA A 1 87 ? 3.631 -6.046 16.822 1.00 83.06 87 ALA A O 1
ATOM 674 N N . ASP A 1 88 ? 2.423 -4.674 18.132 1.00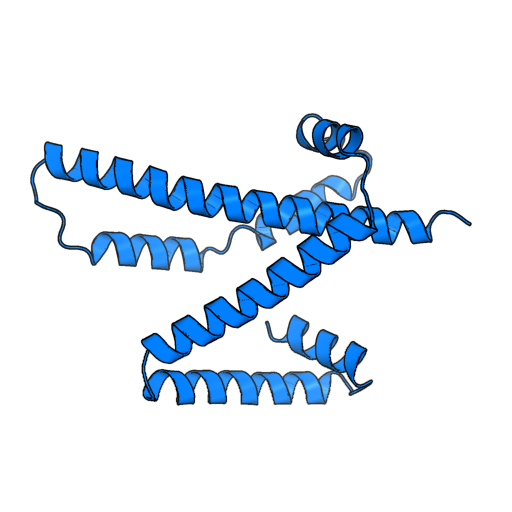 81.44 88 ASP A N 1
ATOM 675 C CA . ASP A 1 88 ? 1.684 -4.031 17.038 1.00 81.44 88 ASP A CA 1
ATOM 676 C C . ASP A 1 88 ? 2.618 -3.231 16.118 1.00 81.44 88 ASP A C 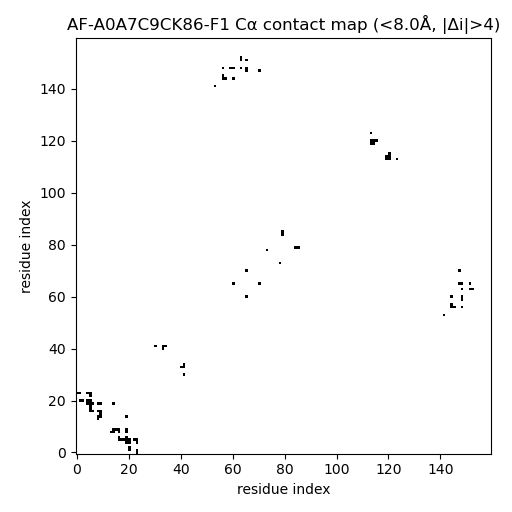1
ATOM 678 O O . ASP A 1 88 ? 2.485 -3.286 14.897 1.00 81.44 88 ASP A O 1
ATOM 682 N N . ALA A 1 89 ? 3.618 -2.540 16.680 1.00 81.06 89 ALA A N 1
ATOM 683 C CA . ALA A 1 89 ? 4.625 -1.828 15.894 1.00 81.06 89 ALA A CA 1
ATOM 684 C C . ALA A 1 89 ? 5.493 -2.783 15.057 1.00 81.06 89 ALA A C 1
ATOM 686 O O . ALA A 1 89 ? 5.754 -2.509 13.886 1.00 81.06 89 ALA A O 1
ATOM 687 N N . ILE A 1 90 ? 5.914 -3.918 15.630 1.00 84.06 90 ILE A N 1
ATOM 688 C CA . ILE A 1 90 ? 6.663 -4.956 14.907 1.00 84.06 90 ILE A CA 1
ATOM 689 C C . ILE A 1 90 ? 5.782 -5.596 13.826 1.00 84.06 90 ILE A C 1
ATOM 691 O O . ILE A 1 90 ? 6.248 -5.799 12.705 1.00 84.06 90 ILE A O 1
ATOM 695 N N . ALA A 1 91 ? 4.509 -5.872 14.125 1.00 84.06 91 ALA A N 1
ATOM 696 C CA . ALA A 1 91 ? 3.555 -6.419 13.163 1.00 84.06 91 ALA A CA 1
ATOM 697 C C . ALA A 1 91 ? 3.309 -5.453 11.994 1.00 84.06 91 ALA A C 1
ATOM 699 O O . ALA A 1 91 ? 3.335 -5.874 10.837 1.00 84.06 91 ALA A O 1
ATOM 700 N N . LEU A 1 92 ? 3.144 -4.157 12.276 1.00 82.94 92 LEU A N 1
ATOM 701 C CA . LEU A 1 92 ? 3.008 -3.118 11.256 1.00 82.94 92 LEU A CA 1
ATOM 702 C C . LEU A 1 92 ? 4.277 -3.026 10.400 1.00 82.94 92 LEU A C 1
ATOM 704 O O . LEU A 1 92 ? 4.190 -3.018 9.177 1.00 82.94 92 LEU A O 1
ATOM 708 N N . LEU A 1 93 ? 5.460 -3.026 11.018 1.00 83.44 93 LEU A N 1
ATOM 709 C CA . LEU A 1 93 ? 6.733 -2.986 10.297 1.00 83.44 93 LEU A CA 1
ATOM 710 C C . LEU A 1 93 ? 6.910 -4.208 9.378 1.00 83.44 93 LEU A C 1
ATOM 712 O O . LEU A 1 93 ? 7.302 -4.052 8.222 1.00 83.44 93 LEU A O 1
ATOM 716 N N . GLY A 1 94 ? 6.554 -5.404 9.854 1.00 82.44 94 GLY A N 1
ATOM 717 C CA . GLY A 1 94 ? 6.562 -6.630 9.053 1.00 82.44 94 GLY A CA 1
ATOM 718 C C . GLY A 1 94 ? 5.532 -6.632 7.918 1.00 82.44 94 GLY A C 1
ATOM 719 O O . GLY A 1 94 ? 5.801 -7.182 6.855 1.00 82.44 94 GLY A O 1
ATOM 720 N N . ALA A 1 95 ? 4.377 -5.990 8.108 1.00 81.75 95 ALA A N 1
ATOM 721 C CA . ALA A 1 95 ? 3.363 -5.848 7.064 1.00 81.75 95 ALA A CA 1
ATOM 722 C C . ALA A 1 95 ? 3.765 -4.835 5.976 1.00 81.75 95 ALA A C 1
ATOM 724 O O . ALA A 1 95 ? 3.407 -5.011 4.812 1.00 81.75 95 ALA A O 1
ATOM 725 N N . LEU A 1 96 ? 4.511 -3.787 6.341 1.00 80.69 96 LEU A N 1
ATOM 726 C CA . LEU A 1 96 ? 4.961 -2.737 5.421 1.00 80.69 96 LEU A CA 1
ATOM 727 C C . LEU A 1 96 ? 6.163 -3.164 4.571 1.00 80.69 96 LEU A C 1
ATOM 729 O O . LEU A 1 96 ? 6.272 -2.778 3.406 1.00 80.69 96 LEU A O 1
ATOM 733 N N . ILE A 1 97 ? 7.077 -3.951 5.141 1.00 81.31 97 ILE A N 1
ATOM 734 C CA . ILE A 1 97 ? 8.281 -4.402 4.443 1.00 81.31 97 ILE A CA 1
ATOM 735 C C . ILE A 1 97 ? 7.967 -5.697 3.691 1.00 81.31 97 ILE A C 1
ATOM 737 O O . ILE A 1 97 ? 8.030 -6.795 4.237 1.00 81.31 97 ILE A O 1
ATOM 741 N N . MET A 1 98 ? 7.662 -5.570 2.400 1.00 79.94 98 MET A N 1
ATOM 742 C CA . MET A 1 98 ? 7.478 -6.707 1.495 1.00 79.94 98 MET A CA 1
ATOM 743 C C . MET A 1 98 ? 8.824 -7.100 0.855 1.00 79.94 98 MET A C 1
ATOM 745 O O . MET A 1 98 ? 9.285 -6.408 -0.057 1.00 79.94 98 MET A O 1
ATOM 749 N N . PRO A 1 99 ? 9.472 -8.209 1.266 1.00 78.31 99 PRO A N 1
ATOM 750 C CA . PRO A 1 99 ? 10.823 -8.544 0.803 1.00 78.31 99 PRO A CA 1
ATOM 751 C C . PRO A 1 99 ? 10.884 -8.820 -0.704 1.00 78.31 99 PRO A C 1
ATOM 753 O O . PRO A 1 99 ? 11.858 -8.470 -1.360 1.00 78.31 99 PRO A O 1
ATOM 756 N N . HIS A 1 100 ? 9.825 -9.384 -1.288 1.00 80.12 100 HIS A N 1
ATOM 757 C CA . HIS A 1 100 ? 9.761 -9.650 -2.728 1.00 80.12 100 HIS A CA 1
ATOM 758 C C . HIS A 1 100 ? 9.779 -8.368 -3.571 1.00 80.12 100 HIS A C 1
ATOM 760 O O . HIS A 1 100 ? 10.374 -8.369 -4.646 1.00 80.12 100 HIS A O 1
ATOM 766 N N . ASN A 1 101 ? 9.201 -7.267 -3.078 1.00 79.56 101 ASN A N 1
ATOM 767 C CA . ASN A 1 101 ? 9.257 -5.984 -3.776 1.00 79.56 101 ASN A CA 1
ATOM 768 C C . ASN A 1 101 ? 10.688 -5.433 -3.800 1.00 79.56 101 ASN A C 1
ATOM 770 O O . ASN A 1 101 ? 11.093 -4.876 -4.814 1.00 79.56 101 ASN A O 1
ATOM 774 N N . LEU A 1 102 ? 11.486 -5.656 -2.747 1.00 79.00 102 LEU A N 1
ATOM 775 C CA . LEU A 1 102 ? 12.903 -5.268 -2.726 1.00 79.00 102 LEU A CA 1
ATOM 776 C C . LEU A 1 102 ? 13.719 -6.035 -3.777 1.00 79.00 102 LEU A C 1
ATOM 778 O O . LEU A 1 102 ? 14.533 -5.435 -4.483 1.00 79.00 102 LEU A O 1
ATOM 782 N N . PHE A 1 103 ? 13.474 -7.339 -3.929 1.00 77.19 103 PHE A N 1
ATOM 783 C CA . PHE A 1 103 ? 14.138 -8.153 -4.953 1.00 77.19 103 PHE A CA 1
ATOM 784 C C . PHE A 1 103 ? 13.707 -7.772 -6.371 1.00 77.19 103 PHE A C 1
ATOM 786 O O . PHE A 1 103 ? 14.557 -7.612 -7.246 1.00 77.19 103 PHE A O 1
ATOM 793 N N . LEU A 1 104 ? 12.405 -7.581 -6.600 1.00 75.75 104 LEU A N 1
ATOM 794 C CA . LEU A 1 104 ? 11.869 -7.213 -7.912 1.00 75.75 104 LEU A CA 1
ATOM 795 C C . LEU A 1 104 ? 12.364 -5.832 -8.357 1.00 75.75 104 LEU A C 1
ATOM 797 O O . LEU A 1 104 ? 12.760 -5.648 -9.505 1.00 75.75 104 LEU A O 1
ATOM 801 N N . HIS A 1 105 ? 12.410 -4.883 -7.4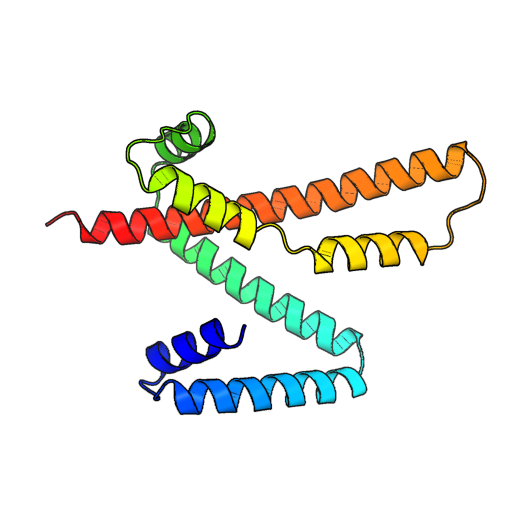28 1.00 73.38 105 HIS A N 1
ATOM 802 C CA . HIS A 1 105 ? 12.958 -3.557 -7.663 1.00 73.38 105 HIS A CA 1
ATOM 803 C C . HIS A 1 105 ? 14.462 -3.608 -7.966 1.00 73.38 105 HIS A C 1
ATOM 805 O O . HIS A 1 105 ? 14.916 -2.984 -8.920 1.00 73.38 105 HIS A O 1
ATOM 811 N N . SER A 1 106 ? 15.228 -4.432 -7.241 1.00 76.88 106 SER A N 1
ATOM 812 C CA . SER A 1 106 ? 16.658 -4.648 -7.522 1.00 76.88 106 SER A CA 1
ATOM 813 C C . SER A 1 106 ? 16.892 -5.273 -8.905 1.00 76.88 106 SER A C 1
ATOM 815 O O . SER A 1 106 ? 17.808 -4.873 -9.621 1.00 76.88 106 SER A O 1
ATOM 817 N N . ALA A 1 107 ? 16.039 -6.213 -9.322 1.00 73.19 107 ALA A N 1
ATOM 818 C CA . ALA A 1 107 ? 16.103 -6.824 -10.649 1.00 73.19 107 ALA A CA 1
ATOM 819 C C . ALA A 1 107 ? 15.718 -5.842 -11.774 1.00 73.19 107 ALA A C 1
ATOM 821 O O . ALA A 1 107 ? 16.343 -5.850 -12.834 1.00 73.19 107 ALA A O 1
ATOM 822 N N . LEU A 1 108 ? 14.736 -4.963 -11.543 1.00 70.38 108 LEU A N 1
ATOM 823 C CA . LEU A 1 108 ? 14.356 -3.895 -12.479 1.00 70.38 108 LEU A CA 1
ATOM 824 C C . LEU A 1 108 ? 15.484 -2.874 -12.685 1.00 70.38 108 LEU A C 1
ATOM 826 O O . LEU A 1 108 ? 15.714 -2.454 -13.820 1.00 70.38 108 LEU A O 1
ATOM 830 N N . VAL A 1 109 ? 16.219 -2.526 -11.621 1.00 67.56 109 VAL A N 1
ATOM 831 C CA . VAL A 1 109 ? 17.417 -1.667 -11.707 1.00 67.56 109 VAL A CA 1
ATOM 832 C C . VAL A 1 109 ? 18.489 -2.310 -12.571 1.00 67.56 109 VAL A C 1
ATOM 834 O O . VAL A 1 109 ? 19.033 -1.653 -13.455 1.00 67.56 109 VAL A O 1
ATOM 837 N N . LEU A 1 110 ? 18.767 -3.597 -12.342 1.00 67.38 110 LEU A N 1
ATOM 838 C CA . LEU A 1 110 ? 19.771 -4.342 -13.105 1.00 67.38 110 LEU A CA 1
ATOM 839 C C . LEU A 1 110 ? 19.365 -4.567 -14.568 1.00 67.38 110 LEU A C 1
ATOM 841 O O . LEU A 1 110 ? 20.229 -4.675 -15.433 1.00 67.38 110 LEU A O 1
ATOM 845 N N . SER A 1 111 ? 18.065 -4.633 -14.865 1.00 61.19 111 SER A N 1
ATOM 846 C CA . SER A 1 111 ? 17.562 -4.851 -16.225 1.00 61.19 111 SER A CA 1
ATOM 847 C C . SER A 1 111 ? 17.683 -3.618 -17.130 1.00 61.19 111 SER A C 1
ATOM 849 O O . SER A 1 111 ? 17.511 -3.747 -18.348 1.00 61.19 111 SER A O 1
ATOM 851 N N . ARG A 1 112 ? 17.931 -2.418 -16.587 1.00 60.59 112 ARG A N 1
ATOM 852 C CA . ARG A 1 112 ? 18.031 -1.189 -17.384 1.00 60.59 112 ARG A CA 1
ATOM 853 C C . ARG A 1 112 ? 19.476 -0.990 -17.844 1.00 60.59 112 ARG A C 1
ATOM 855 O O . ARG A 1 112 ? 20.409 -1.122 -17.066 1.00 60.59 112 ARG A O 1
ATOM 862 N N . LYS A 1 113 ? 19.667 -0.666 -19.126 1.00 56.44 113 LYS A N 1
ATOM 863 C CA . LYS A 1 113 ? 20.986 -0.448 -19.743 1.00 56.44 113 LYS A CA 1
ATOM 864 C C . LYS A 1 113 ? 21.638 0.814 -19.146 1.00 56.44 113 LYS A C 1
ATOM 866 O O . LYS A 1 113 ? 21.413 1.914 -19.644 1.00 56.44 113 LYS A O 1
ATOM 871 N N . VAL A 1 114 ? 22.383 0.673 -18.049 1.00 62.31 114 VAL A N 1
ATOM 872 C CA . VAL A 1 114 ? 23.156 1.766 -17.437 1.00 62.31 114 VAL A CA 1
ATOM 873 C C . VAL A 1 114 ? 24.516 1.848 -18.145 1.00 62.31 114 VAL A C 1
ATOM 875 O O . VAL A 1 114 ? 25.139 0.810 -18.358 1.00 62.31 114 VAL A O 1
ATOM 878 N N . PRO A 1 115 ? 24.987 3.038 -18.559 1.00 57.91 115 PRO A N 1
ATOM 879 C CA . PRO A 1 115 ? 26.327 3.189 -19.124 1.00 57.91 115 PRO A CA 1
ATOM 880 C C . PRO A 1 115 ? 27.400 2.795 -18.094 1.00 57.91 115 PRO A C 1
ATOM 882 O O . PRO A 1 115 ? 27.348 3.242 -16.952 1.00 57.91 115 PRO A O 1
ATOM 885 N N . GLU A 1 116 ? 28.395 1.996 -18.500 1.00 63.66 116 GLU A N 1
ATOM 886 C CA . GLU A 1 116 ? 29.478 1.462 -17.643 1.00 63.66 116 GLU A CA 1
ATOM 887 C C . GLU A 1 116 ? 30.531 2.515 -17.224 1.00 63.66 116 GLU A C 1
ATOM 889 O O . GLU A 1 116 ? 31.708 2.214 -17.039 1.00 63.66 116 GLU A O 1
ATOM 894 N N . THR A 1 117 ? 30.146 3.784 -17.087 1.00 72.69 117 THR A N 1
ATOM 895 C CA . THR A 1 117 ? 31.030 4.849 -16.599 1.00 72.69 117 THR A CA 1
ATOM 896 C C . THR A 1 117 ? 30.712 5.173 -15.142 1.00 72.69 117 THR A C 1
ATOM 898 O O . THR A 1 117 ? 29.555 5.350 -14.769 1.00 72.69 117 THR A O 1
ATOM 901 N N . ILE A 1 118 ? 31.746 5.313 -14.302 1.00 69.50 118 ILE A N 1
ATOM 902 C CA . ILE A 1 118 ? 31.615 5.575 -12.850 1.00 69.50 118 ILE A CA 1
ATOM 903 C C . ILE A 1 118 ? 30.739 6.813 -12.572 1.00 69.50 118 ILE A C 1
ATOM 905 O O . ILE A 1 118 ? 29.954 6.830 -11.626 1.00 69.50 118 ILE A O 1
ATOM 909 N N . HIS A 1 119 ? 30.828 7.837 -13.427 1.00 73.00 119 HIS A N 1
ATOM 910 C CA . HIS A 1 119 ? 30.005 9.045 -13.331 1.00 73.00 119 HIS A CA 1
ATOM 911 C C . HIS A 1 119 ? 28.537 8.801 -13.735 1.00 73.00 119 HIS A C 1
ATOM 913 O O . HIS A 1 119 ? 27.631 9.293 -13.067 1.00 73.00 119 HIS A O 1
ATOM 919 N N . GLY A 1 120 ? 28.292 7.993 -14.774 1.00 71.88 120 GLY A N 1
ATOM 920 C CA . GLY A 1 120 ? 26.944 7.640 -15.232 1.00 71.88 120 GLY A CA 1
ATOM 921 C C . GLY A 1 120 ? 26.189 6.738 -14.252 1.00 71.88 120 GLY A C 1
ATOM 922 O O . GLY A 1 120 ? 24.987 6.912 -14.062 1.00 71.88 120 GLY A O 1
ATOM 923 N N . ILE A 1 121 ? 26.895 5.832 -13.571 1.00 75.75 121 ILE A N 1
ATOM 924 C CA . ILE A 1 121 ? 26.321 4.954 -12.540 1.00 75.75 121 ILE A CA 1
ATOM 925 C C . ILE A 1 121 ? 25.887 5.763 -11.308 1.00 75.75 121 ILE A C 1
ATOM 927 O O . ILE A 1 121 ? 24.814 5.515 -10.759 1.00 75.75 121 ILE A O 1
ATOM 931 N N . ASN A 1 122 ? 26.686 6.747 -10.881 1.00 77.06 122 ASN A N 1
ATOM 932 C CA . ASN A 1 122 ? 26.387 7.537 -9.682 1.00 77.06 122 ASN A CA 1
ATOM 933 C C . ASN A 1 122 ? 25.172 8.463 -9.885 1.00 77.06 122 ASN A C 1
ATOM 935 O O . ASN A 1 122 ? 24.307 8.558 -9.014 1.00 77.06 122 ASN A O 1
ATOM 939 N N . GLU A 1 123 ? 25.058 9.083 -11.064 1.00 77.62 123 GLU A N 1
ATOM 940 C CA . GLU A 1 123 ? 23.877 9.874 -11.431 1.00 77.62 123 GLU A CA 1
ATOM 941 C C . GLU A 1 123 ? 22.631 8.990 -11.588 1.00 77.62 123 GLU A C 1
ATOM 943 O O . GLU A 1 123 ? 21.589 9.291 -11.004 1.00 77.62 123 GLU A O 1
ATOM 948 N N . ALA A 1 124 ? 22.735 7.844 -12.275 1.00 76.62 124 ALA A N 1
ATOM 949 C CA . ALA A 1 124 ? 21.624 6.897 -12.397 1.00 76.62 124 ALA A CA 1
ATOM 950 C C . ALA A 1 124 ? 21.135 6.395 -11.026 1.00 76.62 124 ALA A C 1
ATOM 952 O O . ALA A 1 124 ? 19.929 6.320 -10.791 1.00 76.62 124 ALA A O 1
ATOM 953 N N . CYS A 1 125 ? 22.058 6.116 -10.101 1.00 76.31 125 CYS A N 1
ATOM 954 C CA . CYS A 1 125 ? 21.736 5.719 -8.733 1.00 76.31 125 CYS A CA 1
ATOM 955 C C . CYS A 1 125 ? 21.009 6.837 -7.970 1.00 76.31 125 CYS A C 1
ATOM 957 O O . CYS A 1 125 ? 19.993 6.570 -7.332 1.00 76.31 125 CYS A O 1
ATOM 959 N N . LYS A 1 126 ? 21.457 8.097 -8.079 1.00 80.19 126 LYS A N 1
ATOM 960 C CA . LYS A 1 126 ? 20.778 9.249 -7.456 1.00 80.19 126 LYS A CA 1
ATOM 961 C C . LYS A 1 126 ? 19.352 9.438 -7.957 1.00 80.19 126 LYS A C 1
ATOM 963 O O . LYS A 1 126 ? 18.450 9.593 -7.136 1.00 80.19 126 LYS A O 1
ATOM 968 N N . PHE A 1 127 ? 19.145 9.427 -9.275 1.00 82.06 127 PHE A N 1
ATOM 969 C CA . PHE A 1 127 ? 17.805 9.550 -9.856 1.00 82.06 127 PHE A CA 1
ATOM 970 C C . PHE A 1 127 ? 16.899 8.416 -9.387 1.00 82.06 127 PHE A C 1
ATOM 972 O O . PHE A 1 127 ? 15.764 8.660 -8.986 1.00 82.06 127 PHE A O 1
ATOM 979 N N . PHE A 1 128 ? 17.431 7.197 -9.355 1.00 79.38 128 PHE A N 1
ATOM 980 C CA . PHE A 1 128 ? 16.683 6.032 -8.918 1.00 79.38 128 PHE A CA 1
ATOM 981 C C . PHE A 1 128 ? 16.337 6.071 -7.422 1.00 79.38 128 PHE A C 1
ATOM 983 O O . PHE A 1 128 ? 15.215 5.745 -7.032 1.00 79.38 128 PHE A O 1
ATOM 990 N N . LEU A 1 129 ? 17.268 6.519 -6.576 1.00 81.81 129 LEU A N 1
ATOM 991 C CA . LEU A 1 129 ? 17.040 6.697 -5.142 1.00 81.81 129 LEU A CA 1
ATOM 992 C C . LEU A 1 129 ? 15.986 7.785 -4.895 1.00 81.81 129 LEU A C 1
ATOM 994 O O . LEU A 1 129 ? 15.110 7.598 -4.056 1.00 81.81 129 LEU A O 1
ATOM 998 N N . LEU A 1 130 ? 16.011 8.879 -5.661 1.00 84.88 130 LEU A N 1
ATOM 999 C CA . LEU A 1 130 ? 14.988 9.927 -5.598 1.00 84.88 130 LEU A CA 1
ATOM 1000 C C . LEU A 1 130 ? 13.608 9.428 -6.038 1.00 84.88 130 LEU A C 1
ATOM 1002 O O . LEU A 1 130 ? 12.633 9.662 -5.328 1.00 84.88 130 LEU A O 1
ATOM 1006 N N . GLU A 1 131 ? 13.520 8.727 -7.168 1.00 83.56 131 GLU A N 1
ATOM 1007 C CA . GLU A 1 131 ? 12.264 8.170 -7.688 1.00 83.56 131 GLU A CA 1
ATOM 1008 C C . GLU A 1 131 ? 11.644 7.179 -6.692 1.00 83.56 131 GLU A C 1
ATOM 1010 O O . GLU A 1 131 ? 10.482 7.306 -6.299 1.00 83.56 131 GLU A O 1
ATOM 1015 N N . SER A 1 132 ? 12.460 6.251 -6.198 1.00 80.81 132 SER A N 1
ATOM 1016 C CA . SER A 1 132 ? 12.046 5.243 -5.219 1.00 80.81 132 SER A CA 1
ATOM 1017 C C . SER A 1 132 ? 11.711 5.864 -3.867 1.00 80.81 132 SER A C 1
ATOM 1019 O O . SER A 1 132 ? 10.737 5.478 -3.224 1.00 80.81 132 SER A O 1
ATOM 1021 N N . GLY A 1 133 ? 12.500 6.850 -3.434 1.00 85.00 133 GLY A N 1
ATOM 1022 C CA . GLY A 1 133 ? 12.272 7.595 -2.202 1.00 85.00 133 GLY A CA 1
ATOM 1023 C C . GLY A 1 133 ? 10.959 8.370 -2.246 1.00 85.00 133 GLY A C 1
ATOM 1024 O O . GLY A 1 133 ? 10.214 8.362 -1.268 1.00 85.00 133 GLY A O 1
ATOM 1025 N N . PHE A 1 134 ? 10.625 8.970 -3.390 1.00 84.88 134 PHE A N 1
ATOM 1026 C CA . PHE A 1 134 ? 9.353 9.660 -3.586 1.00 84.88 134 PHE A CA 1
ATOM 1027 C C . PHE A 1 134 ? 8.167 8.688 -3.568 1.00 84.88 134 PHE A C 1
ATOM 1029 O O . PHE A 1 134 ? 7.178 8.938 -2.876 1.00 84.88 134 PHE A O 1
ATOM 1036 N N . ALA A 1 135 ? 8.284 7.541 -4.245 1.00 82.25 135 ALA A N 1
ATOM 1037 C CA . ALA A 1 135 ? 7.267 6.491 -4.198 1.00 82.25 135 ALA A CA 1
ATOM 1038 C C . ALA A 1 135 ? 7.053 5.962 -2.766 1.00 82.25 135 ALA A C 1
ATOM 1040 O O . ALA A 1 135 ? 5.912 5.807 -2.320 1.00 82.25 135 ALA A O 1
ATOM 1041 N N . LEU A 1 136 ? 8.138 5.751 -2.012 1.00 83.12 136 LEU A N 1
ATOM 1042 C CA . LEU A 1 136 ? 8.079 5.316 -0.617 1.00 83.12 136 LEU A CA 1
ATOM 1043 C C . LEU A 1 136 ? 7.445 6.382 0.290 1.00 83.12 136 LEU A C 1
ATOM 1045 O O . LEU A 1 136 ? 6.687 6.037 1.193 1.00 83.12 136 LEU A O 1
ATOM 1049 N N . LEU A 1 137 ? 7.709 7.667 0.039 1.00 83.69 137 LEU A N 1
ATOM 1050 C CA . LEU A 1 137 ? 7.113 8.781 0.782 1.00 83.69 137 LEU A CA 1
ATOM 1051 C C . LEU A 1 137 ? 5.594 8.830 0.573 1.00 83.69 137 LEU A C 1
ATOM 1053 O O . LEU A 1 137 ? 4.845 8.963 1.542 1.00 83.69 137 LEU A O 1
ATOM 1057 N N . ILE A 1 138 ? 5.126 8.647 -0.665 1.00 82.56 138 ILE A N 1
ATOM 1058 C CA . ILE A 1 138 ? 3.691 8.542 -0.964 1.00 82.56 138 ILE A CA 1
ATOM 1059 C C . ILE A 1 138 ? 3.082 7.328 -0.255 1.00 82.56 138 ILE A C 1
ATOM 1061 O O . ILE A 1 138 ? 2.055 7.459 0.413 1.00 82.56 138 ILE A O 1
ATOM 1065 N N . ALA A 1 139 ? 3.723 6.159 -0.343 1.00 83.19 139 ALA A N 1
ATOM 1066 C CA . ALA A 1 139 ? 3.255 4.956 0.343 1.00 83.19 139 ALA A CA 1
ATOM 1067 C C . ALA A 1 139 ? 3.189 5.164 1.866 1.00 83.19 139 ALA A C 1
ATOM 1069 O O . ALA A 1 139 ? 2.218 4.772 2.511 1.00 83.19 139 ALA A O 1
ATOM 1070 N N . PHE A 1 140 ? 4.182 5.835 2.448 1.00 83.25 140 PHE A N 1
ATOM 1071 C CA . PHE A 1 140 ? 4.195 6.203 3.859 1.00 83.25 140 PHE A CA 1
ATOM 1072 C C . PHE A 1 140 ? 3.014 7.111 4.230 1.00 83.25 140 PHE A C 1
ATOM 1074 O O . PHE A 1 140 ? 2.331 6.833 5.213 1.00 83.25 140 PHE A O 1
ATOM 1081 N N . MET A 1 141 ? 2.714 8.138 3.428 1.00 80.69 141 MET A N 1
ATOM 1082 C CA . MET A 1 141 ? 1.556 9.017 3.652 1.00 80.69 141 MET A CA 1
ATOM 1083 C C . MET A 1 141 ? 0.230 8.245 3.629 1.00 80.69 141 MET A C 1
ATOM 1085 O O . MET A 1 141 ? -0.613 8.456 4.501 1.00 80.69 141 MET A O 1
ATOM 1089 N N . ILE A 1 142 ? 0.061 7.313 2.685 1.00 82.38 142 ILE A N 1
ATOM 1090 C CA . ILE A 1 142 ? -1.130 6.452 2.612 1.00 82.38 142 ILE A CA 1
ATOM 1091 C C . ILE A 1 142 ? -1.230 5.574 3.864 1.00 82.38 142 ILE A C 1
ATOM 1093 O O . ILE A 1 142 ? -2.292 5.495 4.474 1.00 82.38 142 ILE A O 1
ATOM 1097 N N . ASN A 1 143 ? -0.128 4.957 4.294 1.00 84.31 143 ASN A N 1
ATOM 1098 C CA . ASN A 1 143 ? -0.118 4.121 5.495 1.00 84.31 143 ASN A CA 1
ATOM 1099 C C . ASN A 1 143 ? -0.463 4.919 6.759 1.00 84.31 143 ASN A C 1
ATOM 1101 O O . ASN A 1 143 ? -1.252 4.453 7.580 1.00 84.31 143 ASN A O 1
ATOM 1105 N N . VAL A 1 144 ? 0.059 6.142 6.897 1.00 81.56 144 VAL A N 1
ATOM 1106 C CA . VAL A 1 144 ? -0.310 7.047 7.996 1.00 81.56 144 VAL A CA 1
ATOM 1107 C C . VAL A 1 144 ? -1.802 7.383 7.949 1.00 81.56 144 VAL A C 1
ATOM 1109 O O . VAL A 1 144 ? -2.456 7.357 8.994 1.00 81.56 144 VAL A O 1
ATOM 1112 N N . ALA A 1 145 ? -2.361 7.650 6.765 1.00 80.06 145 ALA A N 1
ATOM 1113 C CA . ALA A 1 145 ? -3.789 7.915 6.603 1.00 80.06 145 ALA A CA 1
ATOM 1114 C C . ALA A 1 145 ? -4.643 6.708 7.024 1.00 80.06 145 ALA A C 1
ATOM 1116 O O . ALA A 1 145 ? -5.542 6.861 7.849 1.00 80.06 145 ALA A O 1
ATOM 1117 N N . VAL A 1 146 ? -4.316 5.503 6.544 1.00 82.81 146 VAL A N 1
ATOM 1118 C CA . VAL A 1 146 ? -5.034 4.260 6.882 1.00 82.81 146 VAL A CA 1
ATOM 1119 C C . VAL A 1 146 ? -4.982 3.978 8.385 1.00 82.81 146 VAL A C 1
ATOM 1121 O O . VAL A 1 146 ? -6.019 3.715 8.992 1.00 82.81 146 VAL A O 1
ATOM 1124 N N . VAL A 1 147 ? -3.805 4.085 9.011 1.00 81.06 147 VAL A N 1
ATOM 1125 C CA . VAL A 1 147 ? -3.649 3.875 10.462 1.00 81.06 147 VAL A CA 1
ATOM 1126 C C . VAL A 1 147 ? -4.426 4.924 11.260 1.00 81.06 147 VAL A C 1
ATOM 1128 O O . VAL A 1 147 ? -5.062 4.587 12.256 1.00 81.06 147 VAL A O 1
ATOM 1131 N N . THR A 1 148 ? -4.419 6.183 10.817 1.00 78.81 148 THR A N 1
ATOM 1132 C CA . THR A 1 148 ? -5.160 7.265 11.482 1.00 78.81 148 THR A CA 1
ATOM 1133 C C . THR A 1 148 ? -6.668 7.043 11.395 1.00 78.81 148 THR A C 1
ATOM 1135 O O . THR A 1 148 ? -7.354 7.164 12.407 1.00 78.81 148 THR A O 1
ATOM 1138 N N . VAL A 1 149 ? -7.186 6.687 10.216 1.00 78.19 149 VAL A N 1
ATOM 1139 C CA . VAL A 1 149 ? -8.612 6.387 10.016 1.00 78.19 149 VAL A CA 1
ATOM 1140 C C . VAL A 1 149 ? -9.024 5.171 10.846 1.00 78.19 149 VAL A C 1
ATOM 1142 O O . VAL A 1 149 ? -10.013 5.245 11.569 1.00 78.19 149 VAL A O 1
ATOM 1145 N N . ALA A 1 150 ? -8.243 4.088 10.826 1.00 78.56 150 ALA A N 1
ATOM 1146 C CA . ALA A 1 150 ? -8.521 2.896 11.627 1.00 78.56 150 ALA A CA 1
ATOM 1147 C C . ALA A 1 150 ? -8.500 3.192 13.138 1.00 78.56 150 ALA A C 1
ATOM 1149 O O . ALA A 1 150 ? -9.392 2.767 13.872 1.00 78.56 150 ALA A O 1
ATOM 1150 N N . GLY A 1 151 ? -7.512 3.962 13.603 1.00 76.81 151 GLY A N 1
ATOM 1151 C CA . GLY A 1 151 ? -7.408 4.391 14.996 1.00 76.81 151 GLY A CA 1
ATOM 1152 C C . GLY A 1 151 ? -8.583 5.267 15.429 1.00 76.81 151 GLY A C 1
ATOM 1153 O O . GLY A 1 151 ? -9.155 5.042 16.495 1.00 76.81 151 GLY A O 1
ATOM 1154 N N . ALA A 1 152 ? -8.980 6.231 14.598 1.00 75.56 152 ALA A N 1
ATOM 1155 C CA . ALA A 1 152 ? -10.116 7.105 14.868 1.00 75.56 152 ALA A CA 1
ATOM 1156 C C . ALA A 1 152 ? -11.458 6.352 14.838 1.00 75.56 152 ALA A C 1
ATOM 1158 O O . ALA A 1 152 ? -12.268 6.544 15.741 1.00 75.56 152 ALA A O 1
ATOM 1159 N N . ALA A 1 1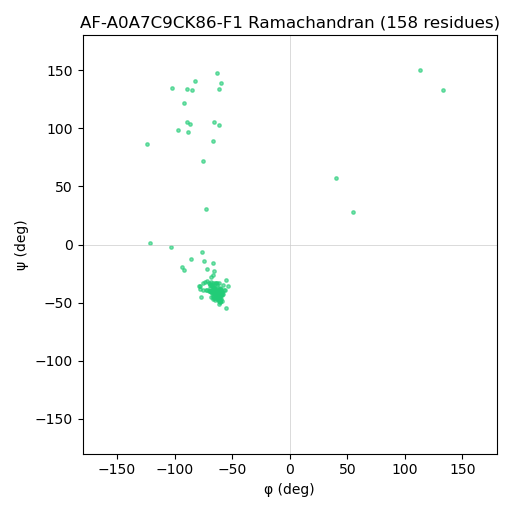53 ? -11.669 5.444 13.879 1.00 74.44 153 ALA A N 1
ATOM 1160 C CA . ALA A 1 153 ? -12.867 4.606 13.807 1.00 74.44 153 ALA A CA 1
ATOM 1161 C C . ALA A 1 153 ? -12.999 3.682 15.032 1.00 74.44 153 ALA A C 1
ATOM 1163 O O . ALA A 1 153 ? -14.061 3.616 15.650 1.00 74.44 153 ALA A O 1
ATOM 1164 N N . CYS A 1 154 ? -11.908 3.028 15.449 1.00 70.56 154 CYS A N 1
ATOM 1165 C CA . CYS A 1 154 ? -11.898 2.204 16.663 1.00 70.56 154 CYS A CA 1
ATOM 1166 C C . CYS A 1 154 ? -12.063 3.030 17.948 1.00 70.56 154 CYS A C 1
ATOM 1168 O O . CYS A 1 154 ? -12.692 2.562 18.894 1.00 70.56 154 CYS A O 1
ATOM 1170 N N . SER A 1 155 ? -11.524 4.252 17.998 1.00 65.81 155 SER A N 1
ATOM 1171 C CA . SER A 1 155 ? -11.651 5.132 19.171 1.00 65.81 155 SER A CA 1
ATOM 1172 C C . SER A 1 155 ? -13.048 5.750 19.287 1.00 65.81 155 SER A C 1
ATOM 1174 O O . SER A 1 155 ? -13.537 5.928 20.399 1.00 65.81 155 SER A O 1
ATOM 1176 N N . GLY A 1 156 ? -13.717 6.027 18.161 1.00 56.91 156 GLY A N 1
ATOM 1177 C CA . GLY A 1 156 ? -15.106 6.499 18.125 1.00 56.91 156 GLY A CA 1
ATOM 1178 C C . GLY A 1 156 ? -16.120 5.459 18.613 1.00 56.91 156 GLY A C 1
ATOM 1179 O O . GLY A 1 156 ? -17.149 5.823 19.169 1.00 56.91 156 GLY A O 1
ATOM 1180 N N . HIS A 1 157 ? -15.805 4.165 18.501 1.00 50.03 157 HIS A N 1
ATOM 1181 C CA . HIS A 1 157 ? -16.589 3.092 19.125 1.00 50.03 157 HIS A CA 1
ATOM 1182 C C . HIS A 1 157 ? -16.359 2.943 20.640 1.00 50.03 157 HIS A C 1
ATOM 1184 O O . HIS A 1 157 ? -17.053 2.154 21.281 1.00 50.03 157 HIS A O 1
ATOM 1190 N N . LEU A 1 158 ? -15.398 3.676 21.214 1.00 45.53 158 LEU A N 1
ATOM 1191 C CA . LEU A 1 158 ? -15.069 3.646 22.642 1.00 45.53 158 LEU A CA 1
ATOM 1192 C C . LEU A 1 158 ? -15.600 4.863 23.420 1.00 45.53 158 LEU A C 1
ATOM 1194 O O . LEU A 1 158 ? -15.415 4.931 24.636 1.00 45.53 158 LEU A O 1
ATOM 1198 N N . THR A 1 159 ? -16.251 5.816 22.748 1.00 32.50 159 THR A N 1
ATOM 1199 C CA . THR A 1 159 ? -17.043 6.864 23.404 1.00 32.50 159 THR A CA 1
ATOM 1200 C C . THR A 1 159 ? -18.500 6.396 23.514 1.00 32.50 159 THR A C 1
ATOM 1202 O O . THR A 1 159 ? -19.065 6.052 22.476 1.00 32.50 159 THR A O 1
ATOM 1205 N N . PRO A 1 160 ? -19.069 6.322 24.735 1.00 40.38 160 PRO A N 1
ATOM 1206 C CA . PRO A 1 160 ? -20.424 5.821 24.985 1.00 40.38 160 PRO A CA 1
ATOM 1207 C C . PRO A 1 160 ? -21.519 6.679 24.345 1.00 40.38 160 PRO A C 1
ATOM 1209 O O . PRO A 1 160 ? -21.289 7.898 24.163 1.00 40.38 160 PRO A O 1
#